Protein AF-A0A3C1BLU9-F1 (afdb_monomer_lite)

Foldseek 3Di:
DQDDFDVCPVVSLVVVLVVVVVVDDDDDDDPDAFDPPLTRDPVSVVVCVVVVHDDDGDDIGDPVVVVVVVVPDDPPDDDDPRDADPDPCNVVVVVVVVPDD

Secondary structure (DSSP, 8-state):
-----TTTHHHHHHHHHHHHHTT-------SSSSTTSSSTTHHHHHHHHHTT----------THHHHHHHHTS--SS-----PPPSSTTHHHHHHHHTT--

pLDDT: mean 94.83, std 3.68, range [73.31, 98.12]

Radius of gyration: 17.07 Å; chains: 1; bounding box: 40×30×43 Å

Structure (mmCIF, N/CA/C/O backbone):
data_AF-A0A3C1BLU9-F1
#
_entry.id   AF-A0A3C1BLU9-F1
#
loop_
_atom_site.group_PDB
_atom_site.id
_atom_site.type_symbol
_atom_site.label_atom_id
_atom_site.label_alt_id
_atom_site.label_comp_id
_atom_site.label_asym_id
_atom_site.label_entity_id
_atom_site.label_seq_id
_atom_site.pdbx_PDB_ins_code
_atom_site.Cartn_x
_atom_site.Cartn_y
_atom_site.Cartn_z
_atom_site.occupancy
_atom_site.B_iso_or_equiv
_atom_site.auth_seq_id
_atom_site.auth_comp_id
_atom_site.auth_asym_id
_atom_site.auth_atom_id
_atom_site.pdbx_PDB_model_num
ATOM 1 N N . VAL A 1 1 ? -11.961 16.353 7.779 1.00 74.88 1 VAL A N 1
ATOM 2 C CA . VAL A 1 1 ? -10.737 15.755 7.198 1.00 74.88 1 VAL A CA 1
ATOM 3 C C . VAL A 1 1 ? -9.628 15.899 8.223 1.00 74.88 1 VAL A C 1
ATOM 5 O O . VAL A 1 1 ? -9.484 16.988 8.765 1.00 74.88 1 VAL A O 1
ATOM 8 N N . PHE A 1 2 ? -8.933 14.812 8.555 1.00 90.06 2 PHE A N 1
ATOM 9 C CA . PHE A 1 2 ? -7.843 14.783 9.534 1.00 90.06 2 PHE A CA 1
ATOM 10 C C . PHE A 1 2 ? -6.524 14.562 8.781 1.00 90.06 2 PHE A C 1
ATOM 12 O O . PHE A 1 2 ? -6.474 13.694 7.914 1.00 90.06 2 PHE A O 1
ATOM 19 N N . SER A 1 3 ? -5.488 15.360 9.057 1.00 93.44 3 SER A N 1
ATOM 20 C CA . SER A 1 3 ? -4.228 15.295 8.301 1.00 93.44 3 SER A CA 1
ATOM 21 C C . SER A 1 3 ? -3.374 14.105 8.742 1.00 93.44 3 SER A C 1
ATOM 23 O O . SER A 1 3 ? -2.974 14.026 9.906 1.00 93.44 3 SER A O 1
ATOM 25 N N . HIS A 1 4 ? -3.054 13.214 7.805 1.00 93.62 4 HIS A N 1
ATOM 26 C CA . HIS A 1 4 ? -2.187 12.059 8.019 1.00 93.62 4 HIS A CA 1
ATOM 27 C C . HIS A 1 4 ? -1.180 11.959 6.869 1.00 93.62 4 HIS A C 1
ATOM 29 O O . HIS A 1 4 ? -1.538 11.602 5.751 1.00 93.62 4 HIS A O 1
ATOM 35 N N . HIS A 1 5 ? 0.072 12.326 7.131 1.00 92.12 5 HIS A N 1
ATOM 36 C CA . HIS A 1 5 ? 1.143 12.357 6.141 1.00 92.12 5 HIS A CA 1
ATOM 37 C C . HIS A 1 5 ? 2.486 11.921 6.747 1.00 92.12 5 HIS A C 1
ATOM 39 O O . HIS A 1 5 ? 2.653 11.867 7.964 1.00 92.12 5 HIS A O 1
ATOM 45 N N . GLN A 1 6 ? 3.503 11.692 5.916 1.00 88.50 6 GLN A N 1
ATOM 46 C CA . GLN A 1 6 ? 4.771 11.075 6.336 1.00 88.50 6 GLN A CA 1
ATOM 47 C C . GLN A 1 6 ? 5.439 11.761 7.544 1.00 88.50 6 GLN A C 1
ATOM 49 O O . GLN A 1 6 ? 5.961 11.097 8.434 1.00 88.50 6 GLN A O 1
ATOM 54 N N . HIS A 1 7 ? 5.388 13.095 7.626 1.00 90.00 7 HIS A N 1
ATOM 55 C CA . HIS A 1 7 ? 6.013 13.843 8.725 1.00 90.00 7 HIS A CA 1
ATOM 56 C C . HIS A 1 7 ? 5.285 13.754 10.076 1.00 90.00 7 HIS A C 1
ATOM 58 O O . HIS A 1 7 ? 5.896 14.054 11.098 1.00 90.00 7 HIS A O 1
ATOM 64 N N . ASN A 1 8 ? 4.002 13.378 10.105 1.00 92.06 8 ASN A N 1
ATOM 65 C CA . ASN A 1 8 ? 3.203 13.321 11.334 1.00 92.06 8 ASN A CA 1
ATOM 66 C C . ASN A 1 8 ? 2.627 11.923 11.607 1.00 92.06 8 ASN A C 1
ATOM 68 O O . ASN A 1 8 ? 1.819 11.774 12.525 1.00 92.06 8 ASN A O 1
ATOM 72 N N . GLU A 1 9 ? 3.028 10.909 10.834 1.00 90.0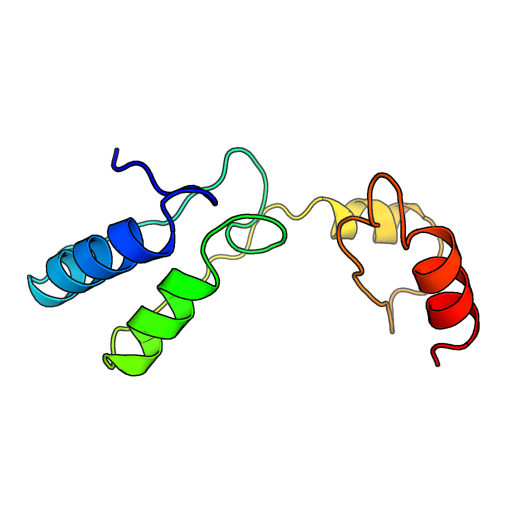0 9 GLU A N 1
ATOM 73 C CA . GLU A 1 9 ? 2.409 9.579 10.799 1.00 90.00 9 GLU A CA 1
ATOM 74 C C . GLU A 1 9 ? 2.327 8.934 12.191 1.00 90.00 9 GLU A C 1
ATOM 76 O O . GLU A 1 9 ? 1.275 8.436 12.582 1.00 90.00 9 GLU A O 1
ATOM 81 N N . HIS A 1 10 ? 3.393 9.021 12.991 1.00 91.62 10 HIS A N 1
ATOM 82 C CA . HIS A 1 10 ? 3.419 8.455 14.343 1.00 91.62 10 HIS A CA 1
ATOM 83 C C . HIS A 1 10 ? 2.405 9.112 15.292 1.00 91.62 10 HIS A C 1
ATOM 85 O O . HIS A 1 10 ? 1.661 8.418 15.982 1.00 91.62 10 HIS A O 1
ATOM 91 N N . GLN A 1 11 ? 2.373 10.448 15.336 1.00 92.94 11 GLN A N 1
ATOM 92 C CA . GLN A 1 11 ? 1.480 11.190 16.229 1.00 92.94 11 GLN A CA 1
ATOM 93 C C . GLN A 1 11 ? 0.021 11.032 15.795 1.00 92.94 11 GLN A C 1
ATOM 95 O O . GLN A 1 11 ? -0.831 10.670 16.605 1.00 92.94 11 GLN A O 1
ATOM 100 N N . SER A 1 12 ? -0.244 11.258 14.508 1.00 95.00 12 SER A N 1
ATOM 101 C CA . SER A 1 12 ? -1.581 11.142 13.922 1.00 95.00 12 SER A CA 1
ATOM 102 C C . SER A 1 12 ? -2.158 9.736 14.086 1.00 95.00 12 SER A C 1
ATOM 104 O O . SER A 1 12 ? -3.333 9.605 14.411 1.00 95.00 12 SER A O 1
ATOM 106 N N . SER A 1 13 ? -1.345 8.682 13.955 1.00 95.69 13 SER A N 1
ATOM 107 C CA . SER A 1 13 ? -1.825 7.305 14.133 1.00 95.69 13 SER A CA 1
ATOM 108 C C . SER A 1 13 ? -2.325 7.027 15.546 1.00 95.69 13 SER A C 1
ATOM 110 O O . SER A 1 13 ? -3.360 6.389 15.704 1.00 95.69 13 SER A O 1
ATOM 112 N N . ASN A 1 14 ? -1.643 7.540 16.574 1.00 94.38 14 ASN A N 1
ATOM 113 C CA . ASN A 1 14 ? -2.085 7.362 17.960 1.00 94.38 14 ASN A CA 1
ATOM 114 C C . ASN A 1 14 ? -3.454 8.018 18.203 1.00 94.38 14 ASN A C 1
ATOM 116 O O . ASN A 1 14 ? -4.312 7.443 18.874 1.00 94.38 14 ASN A O 1
ATOM 120 N N . GLU A 1 15 ? -3.679 9.207 17.639 1.00 96.38 15 GLU A N 1
ATOM 121 C CA . GLU A 1 15 ? -4.972 9.891 17.735 1.00 96.38 15 GLU A CA 1
ATOM 122 C C . GLU A 1 15 ? -6.069 9.164 16.953 1.00 96.38 15 GLU A C 1
ATOM 124 O O . GLU A 1 15 ? -7.178 9.005 17.463 1.00 96.38 15 GLU A O 1
ATOM 129 N N . ILE A 1 16 ? -5.758 8.665 15.755 1.00 97.19 16 ILE A N 1
ATOM 130 C CA . ILE A 1 16 ? -6.696 7.889 14.937 1.00 97.19 16 ILE A CA 1
ATOM 131 C C . ILE A 1 16 ? -7.093 6.593 15.657 1.00 97.19 16 ILE A C 1
ATOM 133 O O . ILE A 1 16 ? -8.280 6.290 15.746 1.00 97.19 16 ILE A O 1
ATOM 137 N N . VAL A 1 17 ? -6.139 5.870 16.253 1.00 97.25 17 VAL A N 1
ATOM 138 C CA . VAL A 1 17 ? -6.419 4.671 17.064 1.00 97.25 17 VAL A CA 1
ATOM 139 C C . VAL A 1 17 ? -7.314 4.999 18.257 1.00 97.25 17 VAL A C 1
ATOM 141 O O . VAL A 1 17 ? -8.231 4.235 18.556 1.00 97.25 17 VAL A O 1
ATOM 144 N N . ARG A 1 18 ? -7.106 6.143 18.925 1.00 97.25 18 ARG A N 1
ATOM 145 C CA . ARG A 1 18 ? -8.015 6.596 19.988 1.00 97.25 18 ARG A CA 1
ATOM 146 C C . ARG A 1 18 ? -9.439 6.774 19.453 1.00 97.25 18 ARG A C 1
ATOM 148 O O . ARG A 1 18 ? -10.366 6.243 20.051 1.00 97.25 18 ARG A O 1
ATOM 155 N N . PHE A 1 19 ? -9.614 7.458 18.322 1.00 97.38 19 PHE A N 1
ATOM 156 C CA . PHE A 1 19 ? -10.939 7.658 17.725 1.00 97.38 19 PHE A CA 1
ATOM 157 C C . PHE A 1 19 ? -11.612 6.343 17.312 1.00 97.38 19 PHE A C 1
ATOM 159 O O . PHE A 1 19 ? -12.810 6.177 17.530 1.00 97.38 19 PHE A O 1
ATOM 166 N N . LEU A 1 20 ? -10.855 5.390 16.765 1.00 97.62 20 LEU A N 1
ATOM 167 C CA . LEU A 1 20 ? -11.366 4.057 16.432 1.00 97.62 20 LEU A CA 1
ATOM 168 C C . LEU A 1 20 ? -11.863 3.323 17.691 1.00 97.62 20 LEU A C 1
ATOM 170 O O . LEU A 1 20 ? -12.961 2.773 17.689 1.00 97.62 20 LEU A O 1
ATOM 174 N N . LYS A 1 21 ? -11.121 3.396 18.808 1.00 97.31 21 LYS A N 1
ATOM 175 C CA . LYS A 1 21 ? -11.547 2.834 20.108 1.00 97.31 21 LYS A CA 1
ATOM 176 C C . LYS A 1 21 ? -12.780 3.519 20.702 1.00 97.31 21 LYS A C 1
ATOM 178 O O . LYS A 1 21 ? -13.521 2.896 21.454 1.00 97.31 21 LYS A O 1
ATOM 183 N N . GLU A 1 22 ? -13.017 4.781 20.358 1.00 97.50 22 GLU A N 1
ATOM 184 C CA . GLU A 1 22 ? -14.241 5.519 20.703 1.00 97.50 22 GLU A CA 1
ATOM 185 C C . GLU A 1 22 ? -15.437 5.149 19.798 1.00 97.50 22 GLU A C 1
ATOM 187 O O . GLU A 1 22 ? -16.502 5.761 19.897 1.00 97.50 22 GLU A O 1
ATOM 192 N N . GLY A 1 23 ? -15.283 4.161 18.907 1.00 96.81 23 GLY A N 1
ATOM 193 C CA . GLY A 1 23 ? -16.336 3.665 18.018 1.00 96.81 23 GLY A CA 1
ATOM 194 C C . GLY A 1 23 ? -16.537 4.507 16.757 1.00 96.81 23 GLY A C 1
ATOM 195 O O . GLY A 1 23 ? -17.601 4.448 16.140 1.00 96.81 23 GLY A O 1
ATOM 196 N N . LYS A 1 24 ? -15.558 5.341 16.376 1.00 97.62 24 LYS A N 1
ATOM 197 C CA . LYS A 1 24 ? -15.609 6.092 15.113 1.00 97.62 24 LYS A CA 1
ATOM 198 C C . LYS A 1 24 ? -15.204 5.197 13.947 1.00 97.62 24 LYS A C 1
ATOM 200 O O . LYS A 1 24 ? -14.224 4.472 14.040 1.00 97.62 24 LYS A O 1
ATOM 205 N N . ASN A 1 25 ? -15.889 5.356 12.817 1.00 97.00 25 ASN A N 1
ATOM 206 C CA . ASN A 1 25 ? -15.474 4.775 11.541 1.00 97.00 25 ASN A CA 1
ATOM 207 C C . ASN A 1 25 ? -14.583 5.773 10.797 1.00 97.00 25 ASN A C 1
ATOM 209 O O . ASN A 1 25 ? -14.941 6.948 10.673 1.00 97.00 25 ASN A O 1
ATOM 213 N N . ILE A 1 26 ? -13.427 5.320 10.312 1.00 97.25 26 ILE A N 1
ATOM 214 C CA . ILE A 1 26 ? -12.426 6.174 9.663 1.00 97.25 26 ILE A CA 1
ATOM 215 C C . ILE A 1 26 ? -12.004 5.541 8.342 1.00 97.25 26 ILE A C 1
ATOM 217 O O . ILE A 1 26 ? -11.676 4.362 8.293 1.00 97.25 26 ILE A O 1
ATOM 221 N N . ALA A 1 27 ? -11.981 6.351 7.284 1.00 97.06 27 ALA A N 1
ATOM 222 C CA . ALA A 1 27 ? -11.409 5.986 5.996 1.00 97.06 27 ALA A CA 1
ATOM 223 C C . ALA A 1 27 ? -10.047 6.670 5.828 1.00 97.06 27 ALA A C 1
ATOM 225 O O . ALA A 1 27 ? -9.928 7.882 6.034 1.00 97.06 27 ALA A O 1
ATOM 226 N N . LEU A 1 28 ? -9.035 5.895 5.440 1.00 96.75 28 LEU A N 1
ATOM 227 C CA . LEU A 1 28 ? -7.741 6.411 5.007 1.00 96.75 28 LEU A CA 1
ATOM 228 C C . LEU A 1 28 ? -7.786 6.641 3.493 1.00 96.75 28 LEU A C 1
ATOM 230 O O . LEU A 1 28 ? -8.206 5.759 2.749 1.00 96.75 28 LEU A O 1
ATOM 234 N N . ILE A 1 29 ? -7.346 7.815 3.046 1.00 95.50 29 ILE A N 1
ATOM 235 C CA . ILE A 1 29 ? -7.260 8.181 1.628 1.00 95.50 29 ILE A CA 1
ATOM 236 C C . ILE A 1 29 ? -5.877 8.766 1.331 1.00 95.50 29 ILE A C 1
ATOM 238 O O . ILE A 1 29 ? -5.265 9.372 2.210 1.00 95.50 29 ILE A O 1
ATOM 242 N N . SER A 1 30 ? -5.407 8.594 0.100 1.00 94.56 30 SER A N 1
ATOM 243 C CA . SER A 1 30 ? -4.225 9.257 -0.451 1.00 94.56 30 SER A CA 1
ATOM 244 C C . SER A 1 30 ? -4.643 10.198 -1.581 1.00 94.56 30 SER A C 1
ATOM 246 O O . SER A 1 30 ? -5.782 10.144 -2.054 1.00 94.56 30 SER A O 1
ATOM 248 N N . ASP A 1 31 ? -3.728 11.061 -2.025 1.00 93.62 31 ASP A N 1
ATOM 249 C CA . ASP A 1 31 ? -3.986 11.970 -3.148 1.00 93.62 31 ASP A CA 1
ATOM 250 C C . ASP A 1 31 ? -4.288 11.202 -4.446 1.00 93.62 31 ASP A C 1
ATOM 252 O O . ASP A 1 31 ? -5.048 11.678 -5.293 1.00 93.62 31 ASP A O 1
ATOM 256 N N . ALA A 1 32 ? -3.710 10.006 -4.607 1.00 94.44 32 ALA A N 1
ATOM 257 C CA . ALA A 1 32 ? -3.986 9.123 -5.728 1.00 94.44 32 ALA A CA 1
ATOM 258 C C . ALA A 1 32 ? -3.707 7.651 -5.398 1.00 94.44 32 ALA A C 1
ATOM 260 O O . ALA A 1 32 ? -2.724 7.309 -4.746 1.00 94.44 32 ALA A O 1
ATOM 261 N N . GLY A 1 33 ? -4.520 6.767 -5.974 1.00 95.25 33 GLY A N 1
ATOM 262 C CA . GLY A 1 33 ? -4.271 5.330 -5.962 1.00 95.25 33 GLY A CA 1
ATOM 263 C C . GLY A 1 33 ? -4.725 4.631 -4.680 1.00 95.25 33 GLY A C 1
ATOM 264 O O . GLY A 1 33 ? -5.797 4.924 -4.153 1.00 95.25 33 GLY A O 1
ATOM 265 N N . THR A 1 34 ? -3.924 3.665 -4.230 1.00 96.25 34 THR A N 1
ATOM 266 C CA . THR A 1 34 ? -4.207 2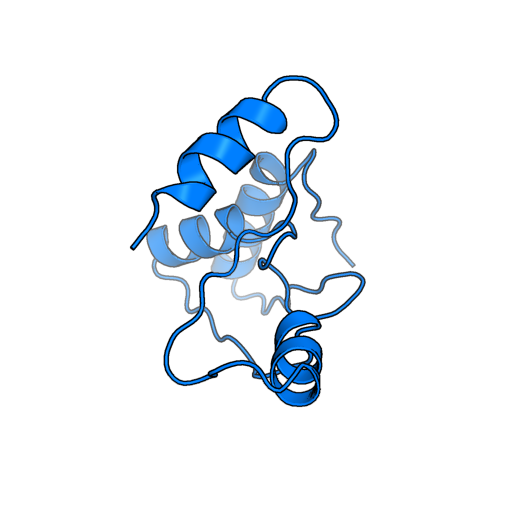.845 -3.047 1.00 96.25 34 THR A CA 1
ATOM 267 C C . THR A 1 34 ? -3.375 3.361 -1.871 1.00 96.25 34 THR A C 1
ATOM 269 O O . THR A 1 34 ? -2.145 3.291 -1.948 1.00 96.25 34 THR A O 1
ATOM 272 N N . PRO A 1 35 ? -4.002 3.855 -0.785 1.00 95.50 35 PRO A N 1
ATOM 273 C CA . PRO A 1 35 ? -3.280 4.331 0.393 1.00 95.50 35 PRO A CA 1
ATOM 274 C C . PRO A 1 35 ? -2.337 3.270 0.969 1.00 95.50 35 PRO A C 1
ATOM 276 O O . PRO A 1 35 ? -2.538 2.072 0.774 1.00 95.50 35 PRO A O 1
ATOM 279 N N . ALA A 1 36 ? -1.317 3.707 1.710 1.00 94.25 36 ALA A N 1
ATOM 280 C CA . ALA A 1 36 ? -0.256 2.867 2.276 1.00 94.25 36 ALA A CA 1
ATOM 281 C C . ALA A 1 36 ? 0.693 2.179 1.264 1.00 94.25 36 ALA A C 1
ATOM 283 O O . ALA A 1 36 ? 1.703 1.610 1.682 1.00 94.25 36 ALA A O 1
ATOM 284 N N . ILE A 1 37 ? 0.445 2.253 -0.052 1.00 95.12 37 ILE A N 1
ATOM 285 C CA . ILE A 1 37 ? 1.394 1.809 -1.085 1.00 95.12 37 ILE A CA 1
ATOM 286 C C . ILE A 1 37 ? 2.215 3.003 -1.559 1.00 95.12 37 ILE A C 1
ATOM 288 O O . ILE A 1 37 ? 1.726 3.856 -2.287 1.00 95.12 37 ILE A O 1
ATOM 292 N N . SER A 1 38 ? 3.478 3.063 -1.129 1.00 92.81 38 SER A N 1
ATOM 293 C CA . SER A 1 38 ? 4.366 4.224 -1.333 1.00 92.81 38 SER A CA 1
ATOM 294 C C . SER A 1 38 ? 3.868 5.548 -0.730 1.00 92.81 38 SER A C 1
ATOM 296 O O . SER A 1 38 ? 4.535 6.567 -0.888 1.00 92.81 38 SER A O 1
ATOM 298 N N . ASP A 1 39 ? 2.785 5.486 0.040 1.00 91.69 39 ASP A N 1
ATOM 299 C CA . ASP A 1 39 ? 2.168 6.570 0.793 1.00 91.69 39 ASP A CA 1
ATOM 300 C C . ASP A 1 39 ? 2.140 6.228 2.299 1.00 91.69 39 ASP A C 1
ATOM 302 O O . ASP A 1 39 ? 2.312 5.064 2.679 1.00 91.69 39 ASP A O 1
ATOM 306 N N . PRO A 1 40 ? 1.902 7.211 3.184 1.00 91.50 40 PRO A N 1
ATOM 307 C CA . PRO A 1 40 ? 1.645 6.982 4.608 1.00 91.50 40 PRO A CA 1
ATOM 308 C C . PRO A 1 40 ? 0.446 6.054 4.842 1.00 91.50 40 PRO A C 1
ATOM 310 O O . PRO A 1 40 ? -0.495 6.017 4.047 1.00 91.50 40 PRO A O 1
ATOM 313 N N . GLY A 1 41 ? 0.464 5.320 5.954 1.00 94.75 41 GLY A N 1
ATOM 314 C CA . GLY A 1 41 ? -0.643 4.448 6.351 1.00 94.75 41 GLY A CA 1
ATOM 315 C C . GLY A 1 41 ? -0.207 3.072 6.831 1.00 94.75 41 GLY A C 1
ATOM 316 O O . GLY A 1 41 ? -0.910 2.468 7.639 1.00 94.75 41 GLY A O 1
ATOM 317 N N . PHE A 1 42 ? 0.976 2.594 6.425 1.00 94.81 42 PHE A N 1
ATOM 318 C CA . PHE A 1 42 ? 1.535 1.340 6.944 1.00 94.81 42 PHE A CA 1
ATOM 319 C C . PHE A 1 42 ? 1.599 1.353 8.475 1.00 94.81 42 PHE A C 1
ATOM 321 O O . PHE A 1 42 ? 1.190 0.389 9.128 1.00 94.81 42 PHE A O 1
ATOM 328 N N . TYR A 1 43 ? 2.095 2.450 9.058 1.00 95.50 43 TYR A N 1
ATOM 329 C CA . TYR A 1 43 ? 2.214 2.549 10.506 1.00 95.50 43 TYR A CA 1
ATOM 330 C C . TYR A 1 43 ? 0.836 2.532 11.177 1.00 95.50 43 TYR A C 1
ATOM 332 O O . TYR A 1 43 ? 0.653 1.815 12.158 1.00 95.50 43 TYR A O 1
ATOM 340 N N . LEU A 1 44 ? -0.139 3.259 10.623 1.00 97.00 44 LEU A N 1
ATOM 341 C CA . LEU A 1 44 ? -1.509 3.296 11.134 1.00 97.00 44 LEU A CA 1
ATOM 342 C C . LEU A 1 44 ? -2.167 1.911 11.109 1.00 97.00 44 LEU A C 1
ATOM 344 O O . LEU A 1 44 ? -2.687 1.471 12.131 1.00 97.00 44 LEU A O 1
ATOM 348 N N . VAL A 1 45 ? -2.102 1.206 9.975 1.00 97.19 45 VAL A N 1
ATOM 349 C CA . VAL A 1 45 ? -2.641 -0.158 9.829 1.00 97.19 45 VAL A CA 1
ATOM 350 C C . VAL A 1 45 ? -1.998 -1.097 10.848 1.00 97.19 45 VAL A C 1
ATOM 352 O O . VAL A 1 45 ? -2.688 -1.864 11.516 1.00 97.19 45 VAL A O 1
ATOM 355 N N . ARG A 1 46 ? -0.678 -0.998 11.035 1.00 96.56 46 ARG A N 1
ATOM 356 C CA . ARG A 1 46 ? 0.037 -1.796 12.034 1.00 96.56 46 ARG A CA 1
ATOM 357 C C . ARG A 1 46 ? -0.438 -1.509 13.458 1.00 96.56 46 ARG A C 1
ATOM 359 O O . ARG A 1 46 ? -0.597 -2.447 14.234 1.00 96.56 46 ARG A O 1
ATOM 366 N N . GLU A 1 47 ? -0.635 -0.245 13.823 1.00 96.88 47 GLU A N 1
ATOM 367 C CA . GLU A 1 47 ? -1.147 0.106 15.151 1.00 96.88 47 GLU A CA 1
ATOM 368 C C . GLU A 1 47 ? -2.613 -0.304 15.335 1.00 96.88 47 GLU A C 1
ATOM 370 O O . GLU A 1 47 ? -2.969 -0.755 16.420 1.00 96.88 47 GLU A O 1
ATOM 375 N N . ALA A 1 48 ? -3.446 -0.238 14.294 1.00 97.31 48 ALA A N 1
ATOM 376 C CA . ALA A 1 48 ? -4.817 -0.746 14.339 1.00 97.31 48 ALA A CA 1
ATOM 377 C C . ALA A 1 48 ? -4.845 -2.255 14.639 1.00 97.31 48 ALA A C 1
ATOM 379 O O . ALA A 1 48 ? -5.476 -2.668 15.612 1.00 97.31 48 ALA A O 1
ATOM 380 N N . ILE A 1 49 ? -4.060 -3.052 13.902 1.00 97.25 49 ILE A N 1
ATOM 381 C CA . ILE A 1 49 ? -3.942 -4.506 14.113 1.00 97.25 49 ILE A CA 1
ATOM 382 C C . ILE A 1 49 ? -3.453 -4.827 15.531 1.00 97.25 49 ILE A C 1
ATOM 384 O O . ILE A 1 49 ? -4.008 -5.696 16.193 1.00 97.25 49 ILE A O 1
ATOM 388 N N . LYS A 1 50 ? -2.443 -4.106 16.040 1.00 97.38 50 LYS A N 1
ATOM 389 C CA . LYS A 1 50 ? -1.940 -4.290 17.417 1.00 97.38 50 LYS A CA 1
ATOM 390 C C . LYS A 1 50 ? -2.979 -4.012 18.506 1.00 97.38 50 LYS A C 1
ATOM 392 O O . LYS A 1 50 ? -2.772 -4.421 19.642 1.00 97.38 50 LYS A O 1
ATOM 397 N N . ASN A 1 51 ? -4.020 -3.248 18.190 1.00 97.31 51 ASN A N 1
ATOM 398 C CA . ASN A 1 51 ? -5.090 -2.885 19.113 1.00 97.31 51 ASN A CA 1
ATOM 399 C C . ASN A 1 51 ? -6.384 -3.665 18.834 1.00 97.31 51 ASN A C 1
ATOM 401 O O . ASN A 1 51 ? -7.436 -3.238 19.307 1.00 97.31 51 ASN A O 1
ATOM 405 N N . ASP A 1 52 ? -6.304 -4.757 18.064 1.00 97.69 52 ASP A N 1
ATOM 406 C CA . ASP A 1 52 ? -7.438 -5.604 17.678 1.00 97.69 52 ASP A CA 1
ATOM 407 C C . ASP A 1 52 ? -8.559 -4.823 16.965 1.00 97.69 52 ASP A C 1
ATOM 409 O O . ASP A 1 52 ? -9.745 -5.124 17.101 1.00 97.69 52 ASP A O 1
ATOM 413 N N . ILE A 1 53 ? -8.183 -3.787 16.207 1.00 98.00 53 ILE A N 1
ATOM 414 C CA . ILE A 1 53 ? -9.109 -2.983 15.409 1.00 98.00 53 ILE A CA 1
ATOM 415 C C . ILE A 1 53 ? -9.170 -3.569 14.000 1.00 98.00 53 ILE A C 1
ATOM 417 O O . ILE A 1 53 ? -8.139 -3.763 13.354 1.00 98.00 53 ILE A O 1
ATOM 421 N N . GLU A 1 54 ? -10.387 -3.823 13.523 1.00 97.44 54 GLU A N 1
ATOM 422 C CA . GLU A 1 54 ? -10.634 -4.324 12.174 1.00 97.44 54 GLU A CA 1
ATOM 423 C C . GLU A 1 54 ? -10.179 -3.312 11.114 1.00 97.44 54 GLU A C 1
ATOM 425 O O . GLU A 1 54 ? -10.447 -2.111 11.206 1.00 97.44 54 GLU A O 1
ATOM 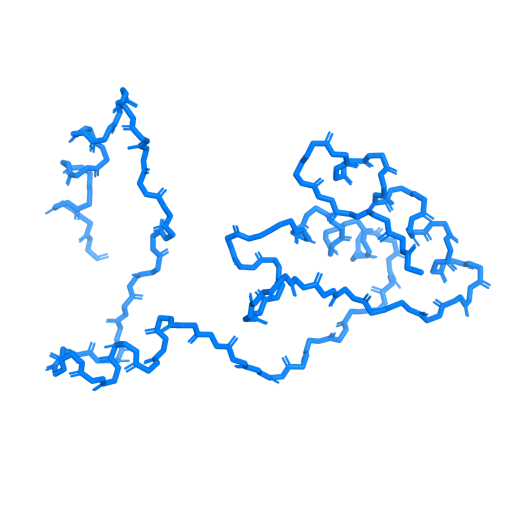430 N N . VAL A 1 55 ? -9.475 -3.811 10.097 1.00 97.50 55 VAL A N 1
ATOM 431 C CA . VAL A 1 55 ? -9.028 -3.029 8.943 1.00 97.50 55 VAL A CA 1
ATOM 432 C C . VAL A 1 55 ? -9.562 -3.698 7.687 1.00 97.50 55 VAL A C 1
ATOM 434 O O . VAL A 1 55 ? -9.187 -4.825 7.371 1.00 97.50 55 VAL A O 1
ATOM 437 N N . GLU A 1 56 ? -10.399 -2.975 6.950 1.00 97.19 56 GLU A N 1
ATOM 438 C CA . GLU A 1 56 ? -10.911 -3.399 5.652 1.00 97.19 56 GLU A CA 1
ATOM 439 C C . GLU A 1 56 ? -10.196 -2.628 4.535 1.00 97.19 56 GLU A C 1
ATOM 441 O O . GLU A 1 56 ? -10.095 -1.400 4.571 1.00 97.19 56 GLU A O 1
ATOM 446 N N . CYS A 1 57 ? -9.687 -3.352 3.537 1.00 96.44 57 CYS A N 1
ATOM 447 C CA . CYS A 1 57 ? -9.053 -2.765 2.361 1.00 96.44 57 CYS A CA 1
ATOM 448 C C . CYS A 1 57 ? -9.958 -2.951 1.144 1.00 96.44 57 CYS A C 1
ATOM 450 O O . CYS A 1 57 ? -10.290 -4.079 0.775 1.00 96.44 57 CYS A O 1
ATOM 452 N N . LEU A 1 58 ? -10.333 -1.843 0.509 1.00 96.12 58 LEU A N 1
ATOM 453 C CA . LEU A 1 58 ? -11.134 -1.866 -0.708 1.00 96.12 58 LEU A CA 1
ATOM 454 C C . LEU A 1 58 ? -10.229 -2.032 -1.939 1.00 96.12 58 LEU A C 1
ATOM 456 O O . LEU A 1 58 ? -9.164 -1.412 -1.998 1.00 96.12 58 LEU A O 1
ATOM 460 N N . PRO A 1 59 ? -10.640 -2.814 -2.956 1.00 95.44 59 PRO A N 1
ATOM 461 C CA . PRO A 1 59 ? -9.946 -2.820 -4.237 1.00 95.44 59 PRO A CA 1
ATOM 462 C C . PRO A 1 59 ? -10.026 -1.430 -4.880 1.00 95.44 59 PRO A C 1
ATOM 464 O O . PRO A 1 59 ? -11.025 -0.721 -4.741 1.00 95.44 59 PRO A O 1
ATOM 467 N N . GLY A 1 60 ? -8.990 -1.037 -5.618 1.00 94.06 60 GLY A N 1
ATOM 468 C CA . GLY A 1 60 ? -8.916 0.316 -6.153 1.00 94.06 60 GLY A CA 1
ATOM 469 C C . GLY A 1 60 ? -7.812 0.528 -7.177 1.00 94.06 60 GLY A C 1
ATOM 470 O O . GLY A 1 60 ? -7.152 -0.407 -7.634 1.00 94.06 60 GLY A O 1
ATOM 471 N N . ALA A 1 61 ? -7.646 1.790 -7.566 1.00 95.19 61 ALA A N 1
ATOM 472 C CA . ALA A 1 61 ? -6.643 2.188 -8.538 1.00 95.19 61 ALA A CA 1
ATOM 473 C C . ALA A 1 61 ? -5.228 1.992 -7.973 1.00 95.19 61 ALA A C 1
ATOM 475 O O . ALA A 1 61 ? -4.902 2.467 -6.889 1.00 95.19 61 ALA A O 1
ATOM 476 N N . THR A 1 62 ? -4.362 1.354 -8.756 1.00 95.81 62 THR A N 1
ATOM 477 C CA . THR A 1 62 ? -2.945 1.177 -8.427 1.00 95.81 62 THR A CA 1
ATOM 478 C C . THR A 1 62 ? -2.140 1.344 -9.697 1.00 95.81 62 THR A C 1
ATOM 480 O O . THR A 1 62 ? -2.259 0.526 -10.602 1.00 95.81 62 THR A O 1
ATOM 483 N N . ALA A 1 63 ? -1.330 2.401 -9.783 1.00 95.69 63 ALA A N 1
ATOM 484 C CA . ALA A 1 63 ? -0.711 2.829 -11.039 1.00 95.69 63 ALA A CA 1
ATOM 485 C C . ALA A 1 63 ? 0.191 1.764 -11.690 1.00 95.69 63 ALA A C 1
ATOM 487 O O . ALA A 1 63 ? 0.226 1.661 -12.916 1.00 95.69 63 ALA A O 1
ATOM 488 N N . PHE A 1 64 ? 0.894 0.947 -10.896 1.00 96.06 64 PHE A N 1
ATOM 489 C CA . PHE A 1 64 ? 1.818 -0.051 -11.442 1.00 96.06 64 PHE A CA 1
ATOM 490 C C . PHE A 1 64 ? 1.108 -1.220 -12.141 1.00 96.06 64 PHE A C 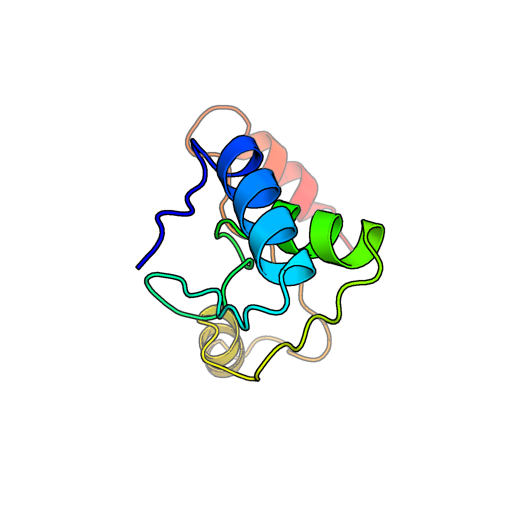1
ATOM 492 O O . PHE A 1 64 ? 1.693 -1.821 -13.034 1.00 96.06 64 PHE A O 1
ATOM 499 N N . VAL A 1 65 ? -0.142 -1.540 -11.781 1.00 96.62 65 VAL A N 1
ATOM 500 C CA . VAL A 1 65 ? -0.881 -2.680 -12.353 1.00 96.62 65 VAL A CA 1
ATOM 501 C C . VAL A 1 65 ? -1.187 -2.478 -13.845 1.00 96.62 65 VAL A C 1
ATOM 503 O O . VAL A 1 65 ? -0.744 -3.302 -14.643 1.00 96.62 65 VAL A O 1
ATOM 506 N N . PRO A 1 66 ? -1.867 -1.397 -14.287 1.00 96.94 66 PRO A N 1
ATOM 507 C CA . PRO A 1 66 ? -2.091 -1.159 -15.710 1.00 96.94 66 PRO A CA 1
ATOM 508 C C . PRO A 1 66 ? -0.784 -0.887 -16.463 1.00 96.94 66 PRO A C 1
ATOM 510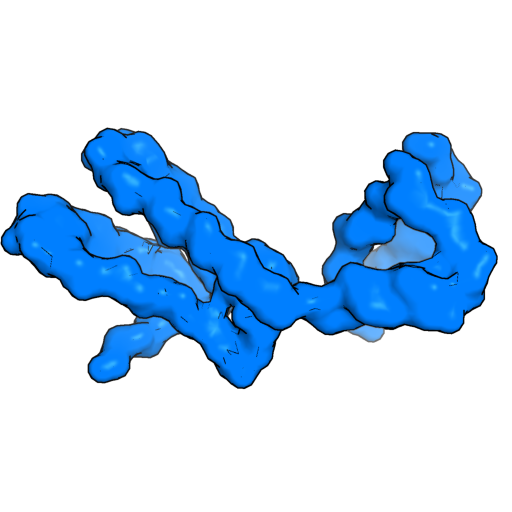 O O . PRO A 1 66 ? -0.676 -1.244 -17.633 1.00 96.94 66 PRO A O 1
ATOM 513 N N . ALA A 1 67 ? 0.226 -0.300 -15.807 1.00 97.62 67 ALA A N 1
ATOM 514 C CA . ALA A 1 67 ? 1.546 -0.126 -16.409 1.00 97.62 67 ALA A CA 1
ATOM 515 C C . ALA A 1 67 ? 2.201 -1.479 -16.731 1.00 97.62 67 ALA A C 1
ATOM 517 O O . ALA A 1 67 ? 2.701 -1.663 -17.838 1.00 97.62 67 ALA A O 1
ATOM 518 N N . LEU A 1 68 ? 2.144 -2.439 -15.802 1.00 97.69 68 LEU A N 1
ATOM 519 C CA . LEU A 1 68 ? 2.661 -3.789 -16.003 1.00 97.69 68 LEU A CA 1
ATOM 520 C C . LEU A 1 68 ? 1.876 -4.529 -17.096 1.00 97.69 68 LEU A C 1
ATOM 522 O O . LEU A 1 68 ? 2.492 -5.075 -18.007 1.00 97.69 68 LEU A O 1
ATOM 526 N N . VAL A 1 69 ? 0.540 -4.469 -17.076 1.00 97.44 69 VAL A N 1
ATOM 527 C CA . VAL A 1 69 ? -0.317 -5.084 -18.111 1.00 97.44 69 VAL A CA 1
ATOM 528 C C . VAL A 1 69 ? 0.012 -4.547 -19.509 1.00 97.44 69 VAL A C 1
ATOM 530 O O . VAL A 1 69 ? 0.122 -5.320 -20.458 1.00 97.44 69 VAL A O 1
ATOM 533 N N . ASN A 1 70 ? 0.237 -3.238 -19.639 1.00 98.12 70 ASN A N 1
ATOM 534 C CA . ASN A 1 70 ? 0.559 -2.609 -20.922 1.00 98.12 70 ASN A CA 1
ATOM 535 C C . ASN A 1 70 ? 2.028 -2.774 -21.346 1.00 98.12 70 ASN A C 1
ATOM 537 O O . ASN A 1 70 ? 2.361 -2.474 -22.490 1.00 98.12 70 ASN A O 1
ATOM 541 N N . SER A 1 71 ? 2.916 -3.219 -20.451 1.00 98.06 71 SER A N 1
ATOM 542 C CA . SER A 1 71 ? 4.354 -3.329 -20.740 1.00 98.06 71 SER A CA 1
ATOM 543 C C . SER A 1 71 ? 4.711 -4.479 -21.688 1.00 98.06 71 SER A C 1
ATOM 545 O O . SER A 1 71 ? 5.767 -4.445 -22.316 1.00 98.06 71 SER A O 1
ATOM 547 N N . GLY A 1 72 ? 3.858 -5.505 -21.777 1.00 96.81 72 GLY A N 1
ATOM 548 C CA . GLY A 1 72 ? 4.168 -6.755 -22.476 1.00 96.81 72 GLY A CA 1
ATOM 549 C C . GLY A 1 72 ? 5.152 -7.671 -21.734 1.00 96.81 72 GLY A C 1
ATOM 550 O O . GLY A 1 72 ? 5.571 -8.680 -22.298 1.00 96.81 72 GLY A O 1
ATOM 551 N N . PHE A 1 73 ? 5.529 -7.348 -20.492 1.00 96.81 73 PHE A N 1
ATOM 552 C CA . PHE A 1 73 ? 6.362 -8.214 -19.656 1.00 96.81 73 PHE A CA 1
ATOM 553 C C . PHE A 1 73 ? 5.559 -9.343 -18.993 1.00 96.81 73 PHE A C 1
ATOM 555 O O . PHE A 1 73 ? 4.335 -9.234 -18.865 1.00 96.81 73 PHE A O 1
ATOM 562 N N . PRO A 1 74 ? 6.231 -10.429 -18.558 1.00 95.88 74 PRO A N 1
ATOM 563 C CA . PRO A 1 74 ? 5.605 -11.460 -17.738 1.00 95.88 74 PRO A CA 1
ATOM 564 C C . PRO A 1 74 ? 4.923 -10.857 -16.504 1.00 95.88 74 PRO A C 1
ATOM 566 O O . PRO A 1 74 ? 5.448 -9.941 -15.869 1.00 95.88 74 PRO A O 1
ATOM 569 N N . THR A 1 75 ? 3.727 -11.352 -16.194 1.00 96.69 75 THR A N 1
ATOM 570 C CA . THR A 1 75 ? 2.871 -10.840 -15.106 1.00 96.69 75 THR A CA 1
ATOM 571 C C . THR A 1 75 ? 2.533 -11.904 -14.062 1.00 96.69 75 THR A C 1
ATOM 573 O O . THR A 1 75 ? 1.822 -11.627 -13.100 1.00 96.69 75 THR A O 1
ATOM 576 N N . ASP A 1 76 ? 3.072 -13.111 -14.226 1.00 95.50 76 ASP A N 1
ATOM 577 C CA . ASP A 1 76 ? 2.987 -14.231 -13.289 1.00 95.50 76 ASP A CA 1
ATOM 578 C C . ASP A 1 76 ? 3.827 -13.995 -12.028 1.00 95.50 76 ASP A C 1
ATOM 580 O O . ASP A 1 76 ? 3.433 -14.397 -10.932 1.00 95.50 76 ASP A O 1
ATOM 584 N N . ARG A 1 77 ? 4.955 -13.292 -12.167 1.00 94.00 77 ARG A N 1
ATOM 585 C CA . ARG A 1 77 ? 5.805 -12.870 -11.054 1.00 94.00 77 ARG A CA 1
ATOM 586 C C . ARG A 1 77 ? 6.434 -11.516 -11.359 1.00 94.00 77 ARG A C 1
ATOM 588 O O . ARG A 1 77 ? 7.038 -11.325 -12.408 1.00 94.00 77 ARG A O 1
ATOM 595 N N . PHE A 1 78 ? 6.318 -10.582 -10.420 1.00 94.00 78 PHE A N 1
ATOM 596 C CA . PHE A 1 78 ? 6.940 -9.263 -10.509 1.00 94.00 78 PHE A CA 1
ATOM 597 C C . PHE A 1 78 ? 7.324 -8.756 -9.117 1.00 94.00 78 PHE A C 1
ATOM 599 O O . PHE A 1 78 ? 6.747 -9.175 -8.112 1.00 94.00 78 PHE A O 1
ATOM 606 N N . CYS A 1 79 ? 8.270 -7.819 -9.072 1.00 93.75 79 CYS A N 1
ATOM 607 C CA . CYS A 1 79 ? 8.684 -7.133 -7.851 1.00 93.75 79 CYS A CA 1
ATOM 608 C C . CYS A 1 79 ? 8.271 -5.658 -7.924 1.00 93.75 79 CYS A C 1
ATOM 610 O O . CYS A 1 79 ? 8.526 -4.982 -8.923 1.00 93.75 79 CYS A O 1
ATOM 612 N N . PHE A 1 80 ? 7.632 -5.151 -6.868 1.00 94.31 80 PHE A N 1
ATOM 613 C CA . PHE A 1 80 ? 7.339 -3.727 -6.719 1.00 94.31 80 PHE A CA 1
ATOM 614 C C . PHE A 1 80 ? 8.380 -3.072 -5.810 1.00 94.31 80 PHE A C 1
ATOM 616 O O . PHE A 1 80 ? 8.431 -3.338 -4.614 1.00 94.31 80 PHE A O 1
ATOM 623 N N . GLU A 1 81 ? 9.177 -2.179 -6.389 1.00 93.75 81 GLU A N 1
ATOM 624 C CA . GLU A 1 81 ? 10.310 -1.527 -5.720 1.00 93.75 81 GLU A CA 1
ATOM 625 C C . GLU A 1 81 ? 10.003 -0.120 -5.189 1.00 93.75 81 GLU A C 1
ATOM 627 O O . GLU A 1 81 ? 10.832 0.504 -4.523 1.00 93.75 81 GLU A O 1
ATOM 632 N N . GLY A 1 82 ? 8.817 0.413 -5.493 1.00 93.44 82 GLY A N 1
ATOM 633 C CA . GLY A 1 82 ? 8.467 1.793 -5.177 1.00 93.44 82 GLY A CA 1
ATOM 634 C C . GLY A 1 82 ? 9.471 2.793 -5.762 1.00 93.44 82 GLY A C 1
ATOM 635 O O . GLY A 1 82 ? 9.818 2.742 -6.944 1.00 93.44 82 GLY A O 1
ATOM 636 N N . PHE A 1 83 ? 9.929 3.731 -4.932 1.00 92.81 83 PHE A N 1
ATOM 637 C CA . PHE A 1 83 ? 10.829 4.802 -5.350 1.00 92.81 83 PHE A CA 1
ATOM 638 C C . PHE A 1 83 ? 12.289 4.496 -5.012 1.00 92.81 83 PHE A C 1
ATOM 640 O O . PHE A 1 83 ? 12.662 4.299 -3.856 1.00 92.81 83 PHE A O 1
ATOM 647 N N . LEU A 1 84 ? 13.156 4.571 -6.023 1.00 94.62 84 LEU A N 1
ATOM 648 C CA . LEU A 1 84 ? 14.600 4.489 -5.818 1.00 94.62 84 LEU A CA 1
ATOM 649 C C . LEU A 1 84 ? 15.136 5.707 -5.046 1.00 94.62 84 LEU A C 1
ATOM 651 O O . LEU A 1 84 ? 14.609 6.816 -5.191 1.00 94.62 84 LEU A O 1
ATOM 655 N N . PRO A 1 85 ? 16.264 5.564 -4.318 1.00 95.06 85 PRO A N 1
ATOM 656 C CA . PRO A 1 85 ? 16.921 6.695 -3.675 1.00 95.06 85 PRO A CA 1
ATOM 657 C C . PRO A 1 85 ? 17.169 7.852 -4.654 1.00 95.06 85 PRO A C 1
ATOM 659 O O . PRO A 1 85 ? 17.663 7.659 -5.770 1.00 95.06 85 PRO A O 1
ATOM 662 N N . LEU A 1 86 ? 16.861 9.083 -4.235 1.00 92.75 86 LEU A N 1
ATOM 663 C CA . LEU A 1 86 ? 16.994 10.265 -5.098 1.00 92.75 86 LEU A CA 1
ATOM 664 C C . LEU A 1 86 ? 18.454 10.626 -5.413 1.00 92.75 86 LEU A C 1
ATOM 666 O O . LEU A 1 86 ? 18.736 11.190 -6.468 1.00 92.75 86 LEU A O 1
ATOM 670 N N . LYS A 1 87 ? 19.384 10.313 -4.503 1.00 91.31 87 LYS A N 1
ATOM 671 C CA . LYS A 1 87 ? 20.808 10.671 -4.611 1.00 91.31 87 LYS A CA 1
ATOM 672 C C . LYS A 1 87 ? 21.702 9.489 -4.213 1.00 91.31 87 LYS A C 1
ATOM 674 O O . LYS A 1 87 ? 21.767 8.481 -4.918 1.00 91.31 87 LYS A O 1
ATOM 679 N N . LYS A 1 88 ? 22.411 9.604 -3.083 1.00 94.88 88 LYS A N 1
ATOM 680 C CA . LYS A 1 88 ? 23.332 8.579 -2.577 1.00 94.88 88 LYS A CA 1
ATOM 681 C C . LYS A 1 88 ? 22.582 7.259 -2.363 1.00 94.88 88 LYS A C 1
ATOM 683 O O . LYS A 1 88 ? 21.484 7.256 -1.822 1.00 94.88 88 LYS A O 1
ATOM 688 N N . GLY A 1 89 ? 23.181 6.154 -2.803 1.00 95.19 89 GLY A N 1
ATOM 689 C CA . GLY A 1 89 ? 22.611 4.808 -2.668 1.00 95.19 89 GLY A CA 1
ATOM 690 C C . GLY A 1 89 ? 21.845 4.299 -3.890 1.00 95.19 89 GLY A C 1
ATOM 691 O O . GLY A 1 89 ? 21.646 3.095 -3.985 1.00 95.19 89 GLY A O 1
ATOM 692 N N . ARG A 1 90 ? 21.497 5.149 -4.872 1.00 96.19 90 ARG A N 1
ATOM 693 C CA . ARG A 1 90 ? 20.790 4.699 -6.089 1.00 96.19 90 ARG A CA 1
ATOM 694 C C . ARG A 1 90 ? 21.565 3.631 -6.865 1.00 96.19 90 ARG A C 1
ATOM 696 O O . ARG A 1 90 ? 21.018 2.585 -7.179 1.00 96.19 90 ARG A O 1
ATOM 703 N N . GLN A 1 91 ? 22.846 3.882 -7.140 1.00 95.94 91 GLN A N 1
ATOM 704 C CA . GLN A 1 91 ? 23.704 2.925 -7.853 1.00 95.94 91 GLN A CA 1
ATOM 705 C C . GLN A 1 91 ? 23.896 1.624 -7.071 1.00 95.94 91 GLN A C 1
ATOM 707 O O . GLN A 1 91 ? 23.928 0.550 -7.659 1.00 95.94 91 GLN A O 1
ATOM 712 N N . THR A 1 92 ? 23.982 1.709 -5.743 1.00 96.00 92 THR A N 1
ATOM 713 C CA . THR A 1 92 ? 24.028 0.523 -4.887 1.00 96.00 92 THR A CA 1
ATOM 714 C C . THR A 1 92 ? 22.734 -0.275 -5.003 1.00 96.00 92 THR A C 1
ATOM 716 O O . THR A 1 92 ? 22.810 -1.474 -5.240 1.00 96.00 92 THR A O 1
ATOM 719 N N . ARG A 1 93 ? 21.563 0.382 -4.933 1.00 96.00 93 ARG A N 1
ATOM 720 C CA . ARG A 1 93 ? 20.267 -0.291 -5.101 1.00 96.00 93 ARG A CA 1
ATOM 721 C C . ARG A 1 93 ? 20.170 -0.966 -6.468 1.00 96.00 93 ARG A C 1
ATOM 723 O O . ARG A 1 93 ? 19.823 -2.133 -6.501 1.00 96.00 93 ARG A O 1
ATOM 730 N N . TYR A 1 94 ? 20.574 -0.307 -7.558 1.00 94.94 94 TYR A N 1
ATOM 731 C CA . TYR A 1 94 ? 20.605 -0.943 -8.884 1.00 94.94 94 TYR A CA 1
ATOM 732 C C . TYR A 1 94 ? 21.462 -2.206 -8.929 1.00 94.94 94 TYR A C 1
ATOM 734 O O . TYR A 1 94 ? 21.028 -3.211 -9.478 1.00 94.94 94 TYR A O 1
ATOM 742 N N . LYS A 1 95 ? 22.663 -2.173 -8.341 1.00 95.94 95 LYS A N 1
ATOM 743 C CA . LYS A 1 95 ? 23.531 -3.356 -8.295 1.00 95.94 95 LYS A CA 1
ATOM 744 C C . LYS A 1 95 ? 22.900 -4.501 -7.505 1.00 95.94 95 LYS A C 1
ATOM 746 O O . LYS A 1 95 ? 23.067 -5.641 -7.906 1.00 95.94 95 LYS A O 1
ATOM 751 N N . THR A 1 96 ? 22.182 -4.198 -6.422 1.00 95.62 96 THR A N 1
ATOM 752 C CA . THR A 1 96 ? 21.439 -5.202 -5.646 1.00 95.62 96 THR A CA 1
ATOM 753 C C . THR A 1 96 ? 20.281 -5.794 -6.448 1.00 95.62 96 THR A C 1
ATOM 755 O O . THR A 1 96 ? 20.146 -7.009 -6.487 1.00 95.62 96 THR A O 1
ATOM 758 N N . LEU A 1 97 ? 19.488 -4.953 -7.121 1.00 94.62 97 LEU A N 1
ATOM 759 C CA . LEU A 1 97 ? 18.353 -5.397 -7.939 1.00 94.62 97 LEU A CA 1
ATOM 760 C C . LEU A 1 97 ? 18.792 -6.233 -9.146 1.00 94.62 97 LEU A C 1
ATOM 762 O O . LEU A 1 97 ? 18.103 -7.159 -9.545 1.00 94.62 97 LEU A O 1
ATOM 766 N N . ALA A 1 98 ? 19.962 -5.942 -9.719 1.00 93.56 98 ALA A N 1
ATOM 767 C CA . ALA A 1 98 ? 20.503 -6.704 -10.844 1.00 93.56 98 ALA A CA 1
ATOM 768 C C . ALA A 1 98 ? 20.846 -8.164 -10.496 1.00 93.56 98 ALA A C 1
ATOM 770 O O . ALA A 1 98 ? 21.051 -8.968 -11.401 1.00 93.56 98 ALA A O 1
ATOM 771 N N . THR A 1 99 ? 20.956 -8.490 -9.207 1.00 94.81 99 THR A N 1
ATOM 772 C CA . THR A 1 99 ? 21.261 -9.838 -8.709 1.00 94.81 99 THR A CA 1
ATOM 773 C C . THR A 1 99 ? 20.103 -10.443 -7.916 1.00 94.81 99 THR A C 1
ATOM 775 O O . THR A 1 99 ? 20.306 -11.427 -7.213 1.00 94.81 99 THR A O 1
ATOM 778 N N . GLU A 1 100 ? 18.927 -9.818 -7.949 1.00 86.75 100 GLU A N 1
ATOM 779 C CA . GLU A 1 100 ? 17.726 -10.298 -7.269 1.00 86.75 100 GLU A CA 1
ATOM 780 C C . GLU A 1 100 ? 17.017 -11.334 -8.156 1.00 86.75 100 GLU A C 1
ATOM 782 O O . GLU A 1 100 ? 16.782 -11.075 -9.337 1.00 86.75 100 GLU A O 1
ATOM 787 N N . GLU A 1 101 ? 16.729 -12.515 -7.599 1.00 73.31 101 GLU A N 1
ATOM 788 C CA . GLU A 1 101 ? 16.005 -13.608 -8.274 1.00 73.31 101 GLU A CA 1
ATOM 789 C C . GLU A 1 101 ? 14.520 -13.618 -7.951 1.00 73.31 101 GLU A C 1
ATOM 791 O O . GLU A 1 101 ? 14.124 -13.394 -6.785 1.00 73.31 101 GLU A O 1
#

Sequence (101 aa):
VFSHHQHNEHQSSNEIVRFLKEGKNIALISDAGTPAISDPGFYLVREAIKNDIEVECLPGATAFVPA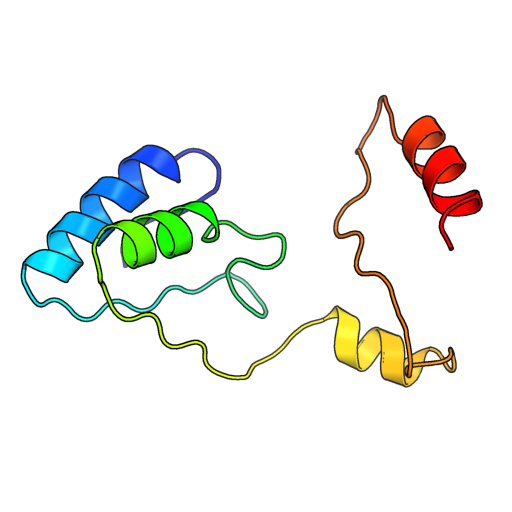LVNSGFPTDRFCFEGFLPLKKGRQTRYKTLATEE